Protein AF-A0A7X8EHN3-F1 (afdb_monomer)

Nearest PDB structures (foldseek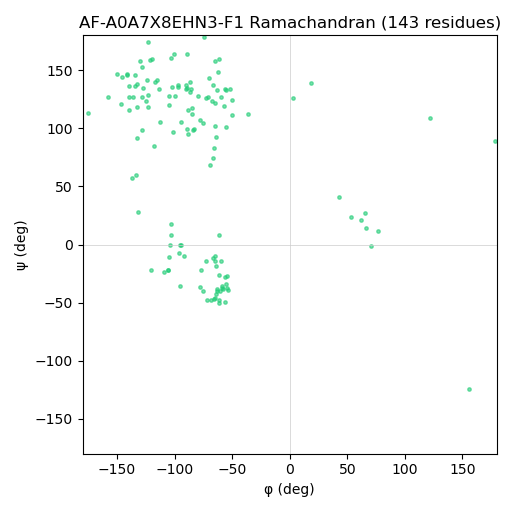):
  3due-assembly1_A  TM=8.876E-01  e=3.690E-09  Phocaeicola vulgatus ATCC 8482
  4dsd-assembly2_B  TM=8.238E-01  e=4.118E-08  Bacteroides ovatus ATCC 8483
  4poi-assembly1_A  TM=8.347E-01  e=4.345E-07  Bacteroides caccae ATCC 43185
  4poi-assembly2_B  TM=8.289E-01  e=5.437E-07  Bacteroides caccae ATCC 43185
  4qoa-assembly1_A-2  TM=6.509E-01  e=8.073E-08  Bacteroides uniformis ATCC 8492

pLDDT: mean 86.4, std 20.96, range [34.59, 98.88]

Sequence (145 aa):
MKKTTFTLFLTLVMIASGNTIFAQNKQNIPQKITEYVTKHFPDNPIAKFEKDFDDGRVIYEVELSDDTDLEFNNKMDVIKIDSNSDSKALPESVIPKVVQDHVKANYPNNFVVKWEKERRGYDVELNNDIDLKISHDGKKSKIDR

Mean predicted aligned error: 9.53 Å

Foldseek 3Di:
DDDDDDDDDDDDDDPDDDPPPVPPPPPPDPPLLQVVCCVQPVPWAFPDWDWDADPNFIWIWTQTNQRWIWIAGPVRDTFKIASVALVDAGDPVPDPPLVVVLCCVPPVPWGWRMWGQDPQGIWTAISVRWTWDAGNNRPDIDTDD

Solvent-accessible surface area (backbone atoms only — not comparable to full-atom values): 8823 Å² total; per-residue (Å²): 134,85,88,84,88,89,82,86,88,79,84,80,81,79,88,81,82,72,86,75,70,72,78,64,79,81,67,80,74,56,65,66,55,58,52,48,40,54,72,75,35,70,91,38,55,80,69,44,77,48,80,49,76,55,98,92,37,57,33,34,44,34,33,24,67,74,58,33,36,35,33,21,41,83,86,61,47,78,40,32,40,35,34,83,36,63,87,41,68,58,59,73,92,76,50,57,68,52,58,52,56,45,40,56,73,76,38,72,91,58,46,49,21,29,42,35,66,45,101,71,23,31,43,33,32,31,47,77,82,48,32,33,44,32,31,76,84,45,83,45,73,44,79,58,131

Radius of gyration: 24.45 Å; Cα contacts (8 Å, |Δi|>4): 225; chains: 1; bounding box: 40×69×82 Å

Structure (mmCIF, N/CA/C/O backbone):
data_AF-A0A7X8EHN3-F1
#
_entry.id   AF-A0A7X8EHN3-F1
#
loop_
_atom_site.group_PDB
_atom_site.id
_atom_site.type_symbol
_atom_site.label_atom_id
_atom_site.label_alt_id
_atom_site.label_comp_id
_atom_site.label_asym_id
_atom_site.label_entity_id
_atom_site.label_seq_id
_atom_site.pdbx_PDB_ins_code
_atom_site.Cartn_x
_atom_site.Cartn_y
_atom_site.Cartn_z
_atom_site.occupancy
_atom_site.B_iso_or_equiv
_atom_site.auth_seq_id
_atom_site.auth_comp_id
_atom_site.auth_asym_id
_atom_site.auth_atom_id
_atom_site.pdbx_PDB_model_num
ATOM 1 N N . MET A 1 1 ? -15.562 -52.262 65.848 1.00 39.62 1 MET A N 1
ATOM 2 C CA . MET A 1 1 ? -14.512 -51.653 65.003 1.00 39.62 1 MET A CA 1
ATOM 3 C C . MET A 1 1 ? -15.095 -50.421 64.315 1.00 39.62 1 MET A C 1
ATOM 5 O O . MET A 1 1 ? -16.219 -50.476 63.852 1.00 39.62 1 MET A O 1
ATOM 9 N N . LYS A 1 2 ? -14.348 -49.318 64.426 1.00 34.78 2 LYS A N 1
ATOM 10 C CA . LYS A 1 2 ? -14.390 -47.970 63.819 1.00 34.78 2 LYS A CA 1
ATOM 11 C C . LYS A 1 2 ? -15.542 -47.599 62.849 1.00 34.78 2 LYS A C 1
ATOM 13 O O . LYS A 1 2 ? -15.753 -48.245 61.833 1.00 34.78 2 LYS A O 1
ATOM 18 N N . LYS A 1 3 ? -16.205 -46.481 63.183 1.00 39.28 3 LYS A N 1
ATOM 19 C CA . LYS A 1 3 ? -17.103 -45.652 62.351 1.00 39.28 3 LYS A CA 1
ATOM 20 C C . LYS A 1 3 ? -16.330 -45.069 61.155 1.00 39.28 3 LYS A C 1
ATOM 22 O O . LYS A 1 3 ? -15.186 -44.711 61.398 1.00 39.28 3 LYS A O 1
ATOM 27 N N . THR A 1 4 ? -16.970 -44.860 59.993 1.00 41.34 4 THR A N 1
ATOM 28 C CA . THR A 1 4 ? -16.809 -43.645 59.144 1.00 41.34 4 THR A CA 1
ATOM 29 C C . THR A 1 4 ? -17.750 -43.631 57.922 1.00 41.34 4 THR A C 1
ATOM 31 O O . THR A 1 4 ? -17.647 -44.466 57.033 1.00 41.34 4 THR A O 1
ATOM 34 N N . THR A 1 5 ? -18.677 -42.672 57.973 1.00 35.69 5 THR A N 1
ATOM 35 C CA . THR A 1 5 ? -19.268 -41.768 56.959 1.00 35.69 5 THR A CA 1
ATOM 36 C C . THR A 1 5 ? -19.205 -42.017 55.439 1.00 35.69 5 THR A C 1
ATOM 38 O O . THR A 1 5 ? -18.173 -42.316 54.851 1.00 35.69 5 THR A O 1
ATOM 41 N N . PHE A 1 6 ? -20.358 -41.714 54.828 1.00 43.25 6 PHE A N 1
ATOM 42 C CA . PHE A 1 6 ? -20.692 -41.553 53.409 1.00 43.25 6 PHE A CA 1
ATOM 43 C C . PHE A 1 6 ? -20.410 -40.105 52.958 1.00 43.25 6 PHE A C 1
ATOM 45 O O . PHE A 1 6 ? -20.882 -39.182 53.621 1.00 43.25 6 PHE A O 1
ATOM 52 N N . THR A 1 7 ? -19.708 -39.897 51.835 1.00 37.50 7 THR A N 1
ATOM 53 C CA . THR A 1 7 ? -19.570 -38.568 51.206 1.00 37.50 7 THR A CA 1
ATOM 54 C C . THR A 1 7 ? -19.658 -38.679 49.685 1.00 37.50 7 THR A C 1
ATOM 56 O O . THR A 1 7 ? -18.808 -39.284 49.037 1.00 37.50 7 THR A O 1
ATOM 59 N N . LEU A 1 8 ? -20.707 -38.069 49.135 1.00 35.78 8 LEU A N 1
ATOM 60 C CA . LEU A 1 8 ? -20.982 -37.872 47.716 1.00 35.78 8 LEU A CA 1
ATOM 61 C C . LEU A 1 8 ? -20.252 -36.600 47.250 1.00 35.78 8 LEU A C 1
ATOM 63 O O . LEU A 1 8 ? -20.553 -35.514 47.742 1.00 35.78 8 LEU A O 1
ATOM 67 N N . PHE A 1 9 ? -19.301 -36.712 46.321 1.00 38.41 9 PHE A N 1
ATOM 68 C CA . PHE A 1 9 ? -18.684 -35.549 45.675 1.00 38.41 9 PHE A CA 1
ATOM 69 C C . PHE A 1 9 ? -19.492 -35.175 44.428 1.00 38.41 9 PHE A C 1
ATOM 71 O O . PHE A 1 9 ? -19.354 -35.793 43.377 1.00 38.41 9 PHE A O 1
ATOM 78 N N . LEU A 1 10 ? -20.350 -34.162 44.560 1.00 37.12 10 LEU A N 1
ATOM 79 C CA . LEU A 1 10 ? -20.970 -33.463 43.438 1.00 37.12 10 LEU A CA 1
ATOM 80 C C . LEU A 1 10 ? -20.209 -32.147 43.237 1.00 37.12 10 LEU A C 1
ATOM 82 O O . LEU A 1 10 ? -20.458 -31.167 43.937 1.00 37.12 10 LEU A O 1
ATOM 86 N N . THR A 1 11 ? -19.248 -32.118 42.316 1.00 44.50 11 THR A N 1
ATOM 87 C CA . THR A 1 11 ? -18.588 -30.866 41.924 1.00 44.50 11 THR A CA 1
ATOM 88 C C . THR A 1 11 ? -19.433 -30.150 40.878 1.00 44.50 11 THR A C 1
ATOM 90 O O . THR A 1 11 ? -19.394 -30.478 39.694 1.00 44.50 11 THR A O 1
ATOM 93 N N . LEU A 1 12 ? -20.196 -29.158 41.333 1.00 40.66 12 LEU A N 1
ATOM 94 C CA . LEU A 1 12 ? -20.772 -28.115 40.493 1.00 40.66 12 LEU A CA 1
ATOM 95 C C . LEU A 1 12 ? -19.645 -27.142 40.117 1.00 40.66 12 LEU A C 1
ATOM 97 O O . LEU A 1 12 ? -19.217 -26.343 40.948 1.00 40.66 12 LEU A O 1
ATOM 101 N N . VAL A 1 13 ? -19.146 -27.208 38.884 1.00 54.50 13 VAL A N 1
ATOM 102 C CA . VAL A 1 13 ? -18.256 -26.165 38.357 1.00 54.50 13 VAL A CA 1
ATOM 103 C C . VAL A 1 13 ? -19.141 -25.037 37.829 1.00 54.50 13 VAL A C 1
ATOM 105 O O . VAL A 1 13 ? -19.666 -25.113 36.722 1.00 54.50 13 VAL A O 1
ATOM 108 N N . MET A 1 14 ? -19.328 -23.988 38.631 1.00 45.88 14 MET A N 1
ATOM 109 C CA . MET A 1 14 ? -19.745 -22.692 38.101 1.00 45.88 14 MET A CA 1
ATOM 110 C C . MET A 1 14 ? -18.519 -22.012 37.492 1.00 45.88 14 MET A C 1
ATOM 112 O O . MET A 1 14 ? -17.652 -21.536 38.221 1.00 45.88 14 MET A O 1
ATOM 116 N N . ILE A 1 15 ? -18.452 -21.943 36.162 1.00 57.38 15 ILE A N 1
ATOM 117 C CA . ILE A 1 15 ? -17.572 -20.986 35.485 1.00 57.38 15 ILE A CA 1
ATOM 118 C C . ILE A 1 15 ? -18.381 -19.705 35.317 1.00 57.38 15 ILE A C 1
ATOM 120 O O . ILE A 1 15 ? -19.160 -19.559 34.378 1.00 57.38 15 ILE A O 1
ATOM 124 N N . ALA A 1 16 ? -18.221 -18.788 36.264 1.00 52.56 16 ALA A N 1
ATOM 125 C CA . ALA A 1 16 ? -18.706 -17.424 36.148 1.00 52.56 16 ALA A CA 1
ATOM 126 C C . ALA A 1 16 ? -17.586 -16.469 36.550 1.00 52.56 16 ALA A C 1
ATOM 128 O O . ALA A 1 16 ? -17.423 -16.143 37.719 1.00 52.56 16 ALA A O 1
ATOM 129 N N . SER A 1 17 ? -16.815 -16.048 35.554 1.00 47.91 17 SER A N 1
ATOM 130 C CA . SER A 1 17 ? -15.982 -14.841 35.545 1.00 47.91 17 SER A CA 1
ATOM 131 C C . SER A 1 17 ? -15.288 -14.872 34.186 1.00 47.91 17 SER A C 1
ATOM 133 O O . SER A 1 17 ? -14.337 -15.614 33.987 1.00 47.91 17 SER A O 1
ATOM 135 N N . GLY A 1 18 ? -15.860 -14.314 33.134 1.00 46.31 18 GLY A N 1
ATOM 136 C CA . GLY A 1 18 ? -16.164 -12.906 32.983 1.00 46.31 18 GLY A CA 1
ATOM 137 C C . GLY A 1 18 ? -15.405 -12.539 31.721 1.00 46.31 18 GLY A C 1
ATOM 138 O O . GLY A 1 18 ? -14.179 -12.573 31.724 1.00 46.31 18 GLY A O 1
ATOM 139 N N . ASN A 1 19 ? -16.116 -12.286 30.625 1.00 48.09 19 ASN A N 1
ATOM 140 C CA . ASN A 1 19 ? -15.484 -11.708 29.452 1.00 48.09 19 ASN A CA 1
ATOM 141 C C . ASN A 1 19 ? -15.022 -10.322 29.891 1.00 48.09 19 ASN A C 1
ATOM 143 O O . ASN A 1 19 ? -15.798 -9.366 29.863 1.00 48.09 19 ASN A O 1
ATOM 147 N N . THR A 1 20 ? -13.777 -10.209 30.350 1.00 34.59 20 THR A N 1
ATOM 148 C CA . THR A 1 20 ? -13.069 -8.943 30.307 1.00 34.59 20 THR A CA 1
ATOM 149 C C . THR A 1 20 ? -12.898 -8.660 28.826 1.00 34.59 20 THR A C 1
ATOM 151 O O . THR A 1 20 ? -11.894 -9.007 28.212 1.00 34.59 20 THR A O 1
ATOM 154 N N . ILE A 1 21 ? -13.945 -8.086 28.232 1.00 43.59 21 ILE A N 1
ATOM 155 C CA . ILE A 1 21 ? -13.802 -7.239 27.066 1.00 43.59 21 ILE A CA 1
ATOM 156 C C . ILE A 1 21 ? -12.809 -6.204 27.563 1.00 43.59 21 ILE A C 1
ATOM 158 O O . ILE A 1 21 ? -13.166 -5.353 28.381 1.00 43.59 21 ILE A O 1
ATOM 162 N N . PHE A 1 22 ? -11.539 -6.356 27.185 1.00 40.25 22 PHE A N 1
ATOM 163 C CA . PHE A 1 22 ? -10.605 -5.259 27.294 1.00 40.25 22 PHE A CA 1
ATOM 164 C C . PHE A 1 22 ? -11.331 -4.107 26.625 1.00 40.25 22 PHE A C 1
ATOM 166 O O . PHE A 1 22 ? -11.638 -4.159 25.434 1.00 40.25 22 PHE A O 1
ATOM 173 N N . ALA A 1 23 ? -11.718 -3.119 27.424 1.00 39.62 23 ALA A N 1
ATOM 174 C CA . ALA A 1 23 ? -12.125 -1.840 26.908 1.00 39.62 23 ALA A CA 1
ATOM 175 C C . ALA A 1 23 ? -10.857 -1.239 26.289 1.00 39.62 23 ALA A C 1
ATOM 177 O O . ALA A 1 23 ? -10.230 -0.359 26.869 1.00 39.62 23 ALA A O 1
ATOM 178 N N . GLN A 1 24 ? -10.447 -1.757 25.124 1.00 45.00 24 GLN A N 1
ATOM 179 C CA . GLN A 1 24 ? -9.756 -0.942 24.150 1.00 45.00 24 GLN A CA 1
ATOM 180 C C . GLN A 1 24 ? -10.645 0.283 24.016 1.00 45.00 24 GLN A C 1
ATOM 182 O O . GLN A 1 24 ? -11.863 0.149 23.838 1.00 45.00 24 GLN A O 1
ATOM 187 N N . ASN A 1 25 ? -10.061 1.460 24.231 1.00 44.38 25 ASN A N 1
ATOM 188 C CA . ASN A 1 25 ? -10.700 2.726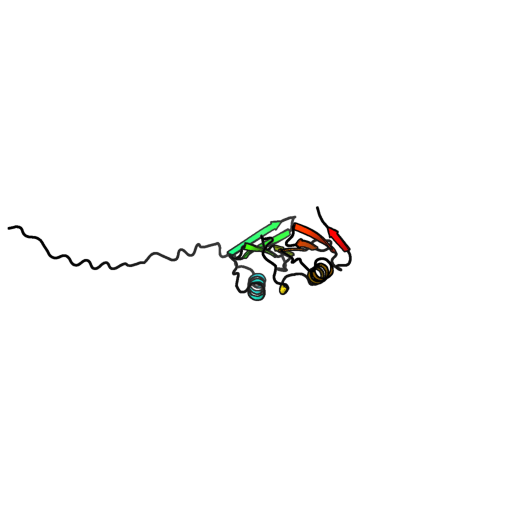 23.926 1.00 44.38 25 ASN A CA 1
ATOM 189 C C . ASN A 1 25 ? -11.517 2.528 22.650 1.00 44.38 25 ASN A C 1
ATOM 191 O O . ASN A 1 25 ? -10.936 2.294 21.594 1.00 44.38 25 ASN A O 1
ATOM 195 N N . LYS A 1 26 ? -12.852 2.574 22.742 1.00 48.53 26 LYS A N 1
ATOM 196 C CA . LYS A 1 26 ? -13.708 2.662 21.559 1.00 48.53 26 LYS A CA 1
ATOM 197 C C . LYS A 1 26 ? -13.484 4.052 20.973 1.00 48.53 26 LYS A C 1
ATOM 199 O O . LYS A 1 26 ? -14.348 4.920 21.054 1.00 48.53 26 LYS A O 1
ATOM 204 N N . GLN A 1 27 ? -12.293 4.298 20.432 1.00 61.66 27 GLN A N 1
ATOM 205 C CA . GLN A 1 27 ? -12.167 5.276 19.380 1.00 61.66 27 GLN A CA 1
ATOM 206 C C . GLN A 1 27 ? -13.130 4.797 18.304 1.00 61.66 27 GLN A C 1
ATOM 208 O O . GLN A 1 27 ? -13.061 3.654 17.852 1.00 61.66 27 GLN A O 1
ATOM 213 N N . ASN A 1 28 ? -14.115 5.631 17.989 1.00 85.06 28 ASN A N 1
ATOM 214 C CA . ASN A 1 28 ? -15.043 5.315 16.921 1.00 85.06 28 ASN A CA 1
ATOM 215 C C . ASN A 1 28 ? -14.234 5.283 15.626 1.00 85.06 28 ASN A C 1
ATOM 217 O O . ASN A 1 28 ? -13.880 6.337 15.096 1.00 85.06 28 ASN A O 1
ATOM 221 N N . ILE A 1 29 ? -13.922 4.074 15.158 1.00 92.81 29 ILE A N 1
ATOM 222 C CA . ILE A 1 29 ? -13.229 3.866 13.894 1.00 92.81 29 ILE A CA 1
ATOM 223 C C . ILE A 1 29 ? -14.111 4.472 12.793 1.00 92.81 29 ILE A C 1
ATOM 225 O O . ILE A 1 29 ? -15.305 4.158 12.726 1.00 92.81 29 ILE A O 1
ATOM 229 N N . PRO A 1 30 ? -13.572 5.363 11.946 1.00 95.00 30 PRO A N 1
ATOM 230 C CA . PRO A 1 30 ? -14.306 5.935 10.829 1.00 95.00 30 PRO A CA 1
ATOM 231 C C . PRO A 1 30 ? -14.957 4.856 9.958 1.00 95.00 30 PRO A C 1
ATOM 233 O O . PRO A 1 30 ? -14.302 3.898 9.556 1.00 95.00 30 PRO A O 1
ATOM 236 N N . GLN A 1 31 ? -16.228 5.049 9.597 1.00 95.75 31 GLN A N 1
ATOM 237 C CA . GLN A 1 31 ? -16.995 4.080 8.802 1.00 95.75 31 GLN A CA 1
ATOM 238 C C . GLN A 1 31 ? -16.299 3.699 7.484 1.00 95.75 31 GLN A C 1
ATOM 240 O O . GLN A 1 31 ? -16.304 2.539 7.094 1.00 95.75 31 GLN A O 1
ATOM 245 N N . LYS A 1 32 ? -15.637 4.653 6.820 1.00 96.88 32 LYS A N 1
ATOM 246 C CA . LYS A 1 32 ? -14.872 4.372 5.595 1.00 96.88 32 LYS A CA 1
ATOM 247 C C . LYS A 1 32 ? -13.756 3.341 5.805 1.00 96.88 32 LYS A C 1
ATOM 249 O O . LYS A 1 32 ? -13.497 2.553 4.903 1.00 96.88 32 LYS A O 1
ATOM 254 N N . ILE A 1 33 ? -13.104 3.349 6.970 1.00 97.50 33 ILE A N 1
ATOM 255 C CA . ILE A 1 33 ? -12.033 2.402 7.303 1.00 97.50 33 ILE A CA 1
ATOM 256 C C . ILE A 1 33 ? -12.630 1.015 7.536 1.00 97.50 33 ILE A C 1
ATOM 258 O O . ILE A 1 33 ? -12.162 0.045 6.947 1.00 97.50 33 ILE A O 1
ATOM 262 N N . THR A 1 34 ? -13.702 0.912 8.329 1.00 97.06 34 THR A N 1
ATOM 263 C CA . THR A 1 34 ? -14.350 -0.386 8.577 1.00 97.06 34 THR A CA 1
ATOM 264 C C . THR A 1 34 ? -14.935 -0.988 7.297 1.00 97.06 34 THR A C 1
ATOM 266 O O . THR A 1 34 ? -14.812 -2.192 7.078 1.00 97.06 34 THR A O 1
ATOM 269 N N . GLU A 1 35 ? -15.506 -0.167 6.410 1.00 97.56 35 GLU A N 1
ATOM 270 C CA . GLU A 1 35 ? -15.976 -0.586 5.082 1.00 97.56 35 GLU A CA 1
ATOM 271 C C . GLU A 1 35 ? -14.829 -1.059 4.181 1.00 97.56 35 GLU A C 1
ATOM 273 O O . GLU A 1 35 ? -14.963 -2.085 3.511 1.00 97.56 35 GLU A O 1
ATOM 278 N N . TYR A 1 36 ? -13.697 -0.346 4.176 1.00 98.44 36 TYR A N 1
ATOM 279 C CA . TYR A 1 36 ? -12.515 -0.738 3.409 1.00 98.44 36 TYR A CA 1
ATOM 280 C C . TYR A 1 36 ? -11.984 -2.099 3.869 1.00 98.44 36 TYR A C 1
ATOM 282 O O . TYR A 1 36 ? -11.826 -3.000 3.045 1.00 98.44 36 TYR A O 1
ATOM 290 N N . VAL A 1 37 ? -11.783 -2.275 5.179 1.00 98.19 37 VAL A N 1
ATOM 291 C CA . VAL A 1 37 ? -11.293 -3.536 5.757 1.00 98.19 37 VAL A CA 1
ATOM 292 C C . VAL A 1 37 ? -12.270 -4.674 5.474 1.00 98.19 37 VAL A C 1
ATOM 294 O O . VAL A 1 37 ? -11.863 -5.695 4.937 1.00 98.19 37 VAL A O 1
ATOM 297 N N . THR A 1 38 ? -13.572 -4.479 5.699 1.00 97.19 38 THR A N 1
ATOM 298 C CA . THR A 1 38 ? -14.588 -5.514 5.418 1.00 97.19 38 THR A CA 1
ATOM 299 C C . THR A 1 38 ? -14.574 -5.952 3.951 1.00 97.19 38 THR A C 1
ATOM 301 O O . THR A 1 38 ? -14.771 -7.123 3.641 1.00 97.19 38 THR A O 1
ATOM 304 N N . LYS A 1 39 ? -14.354 -5.009 3.029 1.00 98.00 39 LYS A N 1
ATOM 305 C CA . LYS A 1 39 ? -14.349 -5.286 1.592 1.00 98.00 39 LYS A CA 1
ATOM 306 C C . LYS A 1 39 ? -13.085 -6.008 1.129 1.00 98.00 39 LYS A C 1
ATOM 308 O O . LYS A 1 39 ? -13.169 -6.849 0.237 1.00 98.00 39 LYS A O 1
ATOM 313 N N . HIS A 1 40 ? -11.929 -5.622 1.659 1.00 98.25 40 HIS A N 1
ATOM 314 C CA . HIS A 1 40 ? -10.630 -6.023 1.121 1.00 98.25 40 HIS A CA 1
ATOM 315 C C . HIS A 1 40 ? -9.911 -7.088 1.961 1.00 98.25 40 HIS A C 1
ATOM 317 O O . HIS A 1 40 ? -9.090 -7.824 1.421 1.00 98.25 40 HIS A O 1
ATOM 323 N N . PHE A 1 41 ? -10.264 -7.199 3.241 1.00 97.69 41 PHE A N 1
ATOM 324 C CA . PHE A 1 41 ? -9.687 -8.108 4.230 1.00 97.69 41 PHE A CA 1
ATOM 325 C C . PHE A 1 41 ? -10.791 -8.748 5.100 1.00 97.69 41 PHE A C 1
ATOM 327 O O . PHE A 1 41 ? -10.788 -8.598 6.321 1.00 97.69 41 PHE A O 1
ATOM 334 N N . PRO A 1 42 ? -11.779 -9.441 4.500 1.00 96.94 42 PRO A N 1
ATOM 335 C CA . PRO A 1 42 ? -12.964 -9.926 5.219 1.00 96.94 42 PRO A CA 1
ATOM 336 C C . PRO A 1 42 ? -12.650 -10.925 6.345 1.00 96.94 42 PRO A C 1
ATOM 338 O O . PRO A 1 42 ? -13.416 -11.011 7.303 1.00 96.94 42 PRO A O 1
ATOM 341 N N . ASP A 1 43 ? -11.534 -11.649 6.237 1.00 97.50 43 ASP A N 1
ATOM 342 C CA . ASP A 1 43 ? -11.103 -12.655 7.212 1.00 97.50 43 ASP A CA 1
ATOM 343 C C . ASP A 1 43 ? -10.170 -12.086 8.297 1.00 97.50 43 ASP A C 1
ATOM 345 O O . ASP A 1 43 ? -9.912 -12.758 9.295 1.00 97.50 43 ASP A O 1
ATOM 349 N N . ASN A 1 44 ? -9.705 -10.840 8.134 1.00 97.25 44 A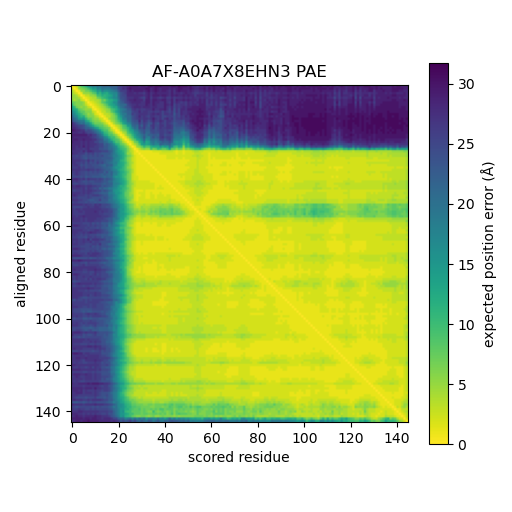SN A N 1
ATOM 350 C CA . ASN A 1 44 ? -8.732 -10.201 9.019 1.00 97.25 44 ASN A CA 1
ATOM 351 C C . ASN A 1 44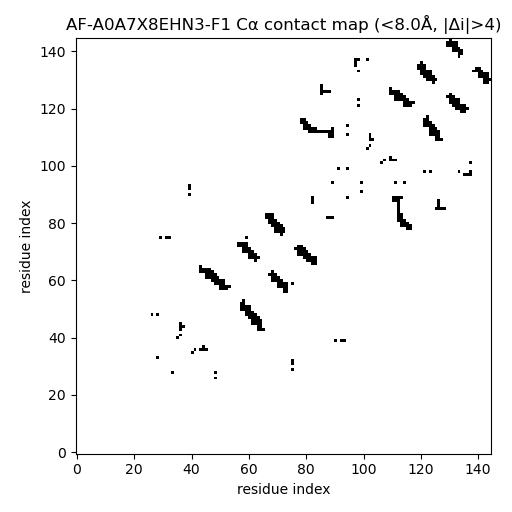 ? -9.363 -8.955 9.670 1.00 97.25 44 ASN A C 1
ATOM 353 O O . ASN A 1 44 ? -9.237 -7.844 9.144 1.00 97.25 44 ASN A O 1
ATOM 357 N N . PRO A 1 45 ? -10.098 -9.104 10.789 1.00 95.50 45 PRO A N 1
ATOM 358 C CA . PRO A 1 45 ? -10.677 -7.969 11.501 1.00 95.50 45 PRO A CA 1
ATOM 359 C C . PRO A 1 45 ? -9.612 -6.991 12.013 1.00 95.50 45 PRO A C 1
ATOM 361 O O . PRO A 1 45 ? -8.456 -7.346 12.223 1.00 95.50 45 PRO A O 1
ATOM 364 N N . ILE A 1 46 ? -10.040 -5.755 12.283 1.00 97.12 46 ILE A N 1
ATOM 365 C CA . ILE A 1 46 ? -9.197 -4.729 12.909 1.00 97.12 46 ILE A CA 1
ATOM 366 C C . ILE A 1 46 ? -8.829 -5.168 14.334 1.00 97.12 46 ILE A C 1
ATOM 368 O O . ILE A 1 46 ? -9.719 -5.376 15.162 1.00 97.12 46 ILE A O 1
ATOM 372 N N . ALA A 1 47 ? -7.530 -5.268 14.615 1.00 96.75 47 ALA A N 1
ATOM 373 C CA . ALA A 1 47 ? -6.965 -5.573 15.929 1.00 96.75 47 ALA A CA 1
ATOM 374 C C . ALA A 1 47 ? -6.577 -4.301 16.702 1.00 96.75 47 ALA A C 1
ATOM 376 O O . ALA A 1 47 ? -6.758 -4.227 17.925 1.00 96.75 47 ALA A O 1
ATOM 377 N N . LYS A 1 48 ? -6.096 -3.278 15.985 1.00 96.25 48 LYS A N 1
ATOM 378 C CA . LYS A 1 48 ? -5.683 -1.989 16.548 1.00 96.25 48 LYS A CA 1
ATOM 379 C C . LYS A 1 48 ? -6.090 -0.842 15.626 1.00 96.25 48 LYS A C 1
ATOM 381 O O . LYS A 1 48 ? -6.090 -0.978 14.407 1.00 96.25 48 LYS A O 1
ATOM 386 N N . PHE A 1 49 ? -6.442 0.292 16.223 1.00 95.94 49 PHE A N 1
ATOM 387 C CA . PHE A 1 49 ? -6.718 1.536 15.511 1.00 95.94 49 PHE A CA 1
ATOM 388 C C . PHE A 1 49 ? -6.139 2.708 16.289 1.00 95.94 49 PHE A C 1
ATOM 390 O O . PHE A 1 49 ? -6.465 2.888 17.466 1.00 95.94 49 PHE A O 1
ATOM 397 N N . GLU A 1 50 ? -5.329 3.519 15.619 1.00 95.50 50 GLU A N 1
ATOM 398 C CA . GLU A 1 50 ? -4.732 4.719 16.189 1.00 95.50 50 GLU A CA 1
ATOM 399 C C . GLU A 1 50 ? -4.854 5.893 15.218 1.00 95.50 50 GLU A C 1
ATOM 401 O O . GLU A 1 50 ? -4.836 5.753 13.998 1.00 95.50 50 GLU A O 1
ATOM 406 N N . LYS A 1 51 ? -5.025 7.088 15.777 1.00 94.88 51 LYS A N 1
ATOM 407 C CA . LYS A 1 51 ? -4.904 8.342 15.040 1.00 94.88 51 LYS A CA 1
ATOM 408 C C . LYS A 1 51 ? -3.581 8.963 15.446 1.00 94.88 51 LYS A C 1
ATOM 410 O O . LYS A 1 51 ? -3.442 9.319 16.617 1.00 94.88 51 LYS A O 1
ATOM 415 N N . ASP A 1 52 ? -2.697 9.165 14.482 1.00 93.00 52 ASP A N 1
ATOM 416 C CA . ASP A 1 52 ? -1.374 9.731 14.719 1.00 93.00 52 ASP A CA 1
ATOM 417 C C . ASP A 1 52 ? -1.127 10.998 13.883 1.00 93.00 52 ASP A C 1
ATOM 419 O O . ASP A 1 52 ? -1.969 11.441 13.085 1.00 93.00 52 ASP A O 1
ATOM 423 N N . PHE A 1 53 ? 0.008 11.641 14.133 1.00 92.19 53 PHE A N 1
ATOM 424 C CA . PHE A 1 53 ? 0.494 12.810 13.435 1.00 92.19 53 PHE A CA 1
ATOM 425 C C . PHE A 1 53 ? 1.933 12.588 12.965 1.00 92.19 53 PHE A C 1
ATOM 427 O O . PHE A 1 53 ? 2.878 12.810 13.720 1.00 92.19 53 PHE A O 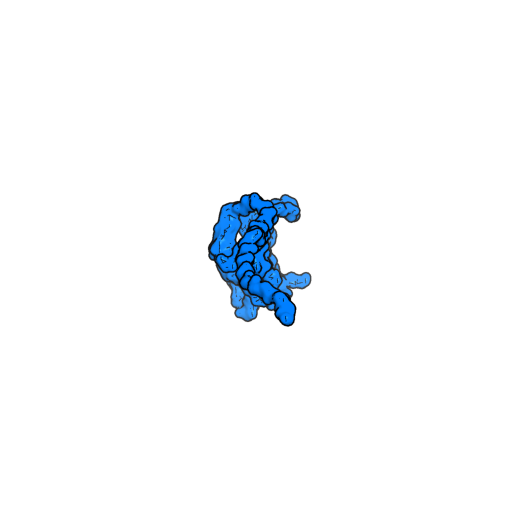1
ATOM 434 N N . ASP A 1 54 ? 2.084 12.226 11.695 1.00 86.69 54 ASP A N 1
ATOM 435 C CA . ASP A 1 54 ? 3.371 11.947 11.063 1.00 86.69 54 ASP A CA 1
ATOM 436 C C . ASP A 1 54 ? 3.670 12.936 9.922 1.00 86.69 54 ASP A C 1
ATOM 438 O O . ASP A 1 54 ? 2.774 13.352 9.185 1.00 86.69 54 ASP A O 1
ATOM 442 N N . ASP A 1 55 ? 4.925 13.382 9.814 1.00 87.88 55 ASP A N 1
ATOM 443 C CA . ASP A 1 55 ? 5.407 14.395 8.853 1.00 87.88 55 ASP A CA 1
ATOM 444 C C . ASP A 1 55 ? 4.463 15.613 8.697 1.00 87.88 55 ASP A C 1
ATOM 446 O O . ASP A 1 55 ? 4.167 16.109 7.603 1.00 87.88 55 ASP A O 1
ATOM 450 N N . GLY A 1 56 ? 3.911 16.100 9.813 1.00 91.00 56 GLY A N 1
ATOM 451 C CA . GLY A 1 56 ? 2.997 17.243 9.790 1.00 91.00 56 GLY A CA 1
ATOM 452 C C . GLY A 1 56 ? 1.572 16.925 9.308 1.00 91.00 56 GLY A C 1
ATOM 453 O O . GLY A 1 56 ? 0.804 17.851 9.024 1.00 91.00 56 GLY A O 1
ATOM 454 N N . ARG A 1 57 ? 1.202 15.647 9.175 1.00 92.12 57 ARG A N 1
ATOM 455 C CA . ARG A 1 57 ? -0.086 15.178 8.652 1.00 92.12 57 ARG A CA 1
ATOM 456 C C . ARG A 1 57 ? -0.772 14.277 9.664 1.00 92.12 57 ARG A C 1
ATOM 458 O O . ARG A 1 57 ? -0.153 13.448 10.304 1.00 92.12 57 ARG A O 1
ATOM 465 N N . VAL A 1 58 ? -2.092 14.408 9.761 1.00 95.19 58 VAL A N 1
ATOM 466 C CA . VAL A 1 58 ? -2.899 13.410 10.468 1.00 95.19 58 VAL A CA 1
ATOM 467 C C . VAL A 1 58 ? -2.970 12.149 9.616 1.00 95.19 58 VAL A C 1
ATOM 469 O O . VAL A 1 58 ? -3.427 12.223 8.467 1.00 95.19 58 VAL A O 1
ATOM 472 N N . ILE A 1 59 ? -2.598 11.027 10.217 1.00 96.88 59 ILE A N 1
ATOM 473 C CA . ILE A 1 59 ? -2.768 9.683 9.674 1.00 96.88 59 ILE A CA 1
ATOM 474 C C . ILE A 1 59 ? -3.649 8.851 10.609 1.00 96.88 59 ILE A C 1
ATOM 476 O O . ILE A 1 59 ? -3.854 9.191 11.778 1.00 96.88 59 ILE A O 1
ATOM 480 N N . TYR A 1 60 ? -4.224 7.790 10.064 1.00 97.69 60 TYR A N 1
ATOM 481 C CA . TYR A 1 60 ? -4.932 6.775 10.827 1.00 97.69 60 TYR A CA 1
ATOM 482 C C . TYR A 1 60 ? -4.294 5.430 10.533 1.00 97.69 60 TYR A C 1
ATOM 484 O O . TYR A 1 60 ? -4.318 4.985 9.386 1.00 97.69 60 TYR A O 1
ATOM 492 N N . GLU A 1 61 ? -3.753 4.811 11.567 1.00 97.94 61 GLU A N 1
ATOM 493 C CA . GLU A 1 61 ? -3.094 3.516 11.507 1.00 97.94 61 GLU A CA 1
ATOM 494 C C . GLU A 1 61 ? -4.081 2.431 11.927 1.00 97.94 61 GLU A C 1
ATOM 496 O O . GLU A 1 61 ? -4.848 2.585 12.886 1.00 97.94 61 GLU A O 1
ATOM 501 N N . VAL A 1 62 ? -4.095 1.340 11.171 1.00 98.25 62 VAL A N 1
ATOM 502 C CA . VAL A 1 62 ? -4.953 0.181 11.389 1.00 98.25 62 VAL A CA 1
ATOM 503 C C . VAL A 1 62 ? -4.084 -1.060 11.298 1.00 98.25 62 VAL A C 1
ATOM 505 O O . VAL A 1 62 ? -3.558 -1.351 10.231 1.00 98.25 62 VAL A O 1
ATOM 508 N N . GLU A 1 63 ? -4.016 -1.813 12.386 1.00 98.50 63 GLU A N 1
ATOM 509 C CA . GLU A 1 63 ? -3.396 -3.139 12.417 1.00 98.50 63 GLU A CA 1
ATOM 510 C C . GLU A 1 63 ? -4.519 -4.175 12.332 1.00 98.50 63 GLU A C 1
ATOM 512 O O . GLU A 1 63 ? -5.506 -4.107 13.084 1.00 98.50 63 GLU A O 1
ATOM 517 N N . LEU A 1 64 ? -4.412 -5.112 11.396 1.00 98.44 64 LEU A N 1
ATOM 518 C CA . LEU A 1 64 ? -5.339 -6.233 11.260 1.00 98.44 64 LEU A CA 1
ATOM 519 C C . LEU A 1 64 ? -4.880 -7.432 12.094 1.00 98.44 64 LEU A C 1
ATOM 521 O O . LEU A 1 64 ? -3.729 -7.537 12.493 1.00 98.44 64 LEU A O 1
ATOM 525 N N . SER A 1 65 ? -5.779 -8.384 12.334 1.00 98.12 65 SER A N 1
ATOM 526 C CA . SER A 1 65 ? -5.487 -9.586 13.130 1.00 98.12 65 SER A CA 1
ATOM 527 C C . SER A 1 65 ? -4.451 -10.540 12.525 1.00 98.12 65 SER A C 1
ATOM 529 O O . SER A 1 65 ? -4.088 -11.517 13.174 1.00 98.12 65 SER A O 1
ATOM 531 N N . ASP A 1 66 ? -4.060 -10.328 11.269 1.00 97.00 66 ASP A N 1
ATOM 532 C CA . ASP A 1 66 ? -2.990 -11.063 10.591 1.00 97.00 66 ASP A CA 1
ATOM 533 C C . ASP A 1 66 ? -1.687 -10.249 10.507 1.00 97.00 66 ASP A C 1
ATOM 535 O O . ASP A 1 66 ? -0.838 -10.546 9.666 1.00 97.00 66 ASP A O 1
ATOM 539 N N . ASP A 1 67 ? -1.572 -9.205 11.330 1.00 98.12 67 ASP A N 1
ATOM 540 C CA . ASP A 1 67 ? -0.460 -8.256 11.399 1.00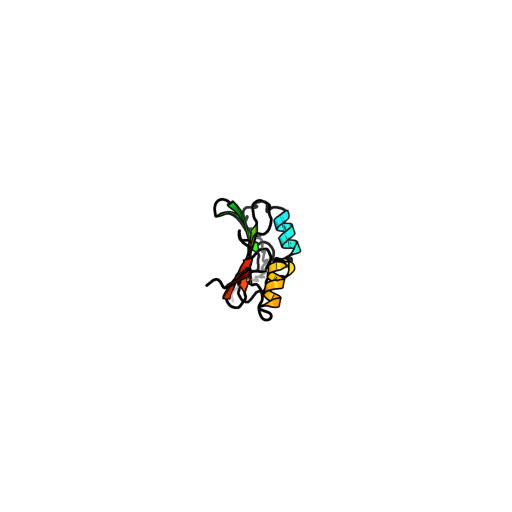 98.12 67 ASP A CA 1
ATOM 541 C C . ASP A 1 67 ? -0.299 -7.385 10.139 1.00 98.12 67 ASP A C 1
ATOM 543 O O . ASP A 1 67 ? 0.735 -6.756 9.953 1.00 98.12 67 ASP A O 1
ATOM 547 N N . THR A 1 68 ? -1.286 -7.333 9.232 1.00 98.75 68 THR A N 1
ATOM 548 C CA . THR A 1 68 ? -1.258 -6.363 8.120 1.00 98.75 68 THR A CA 1
ATOM 549 C C . THR A 1 68 ? -1.510 -4.955 8.648 1.00 98.75 68 THR A C 1
ATOM 551 O O . THR A 1 68 ? -2.560 -4.708 9.246 1.00 98.75 68 THR A O 1
ATOM 554 N N . ASP A 1 69 ? -0.620 -4.023 8.323 1.00 98.75 69 ASP A N 1
ATOM 555 C CA . ASP A 1 69 ? -0.773 -2.609 8.638 1.00 98.75 69 ASP A CA 1
ATOM 556 C C . ASP A 1 69 ? -1.338 -1.834 7.453 1.00 98.75 69 ASP A C 1
ATOM 558 O O . ASP A 1 69 ? -0.946 -2.013 6.297 1.00 98.75 69 ASP A O 1
ATOM 562 N N . LEU A 1 70 ? -2.276 -0.938 7.744 1.00 98.81 70 LEU A N 1
ATOM 563 C CA . LEU A 1 70 ? -2.831 0.012 6.796 1.00 98.81 70 LEU A CA 1
ATOM 564 C C . LEU A 1 70 ? -2.723 1.415 7.377 1.00 98.81 70 LEU A C 1
ATOM 566 O O . LEU A 1 70 ? -3.149 1.665 8.504 1.00 98.81 70 LEU A O 1
ATOM 570 N N . GLU A 1 71 ? -2.279 2.359 6.557 1.00 98.62 71 GLU A N 1
ATOM 571 C CA . GLU A 1 71 ? -2.332 3.776 6.899 1.00 98.62 71 GLU A CA 1
ATOM 572 C C . GLU A 1 71 ? -3.295 4.507 5.973 1.00 98.62 71 GLU A C 1
ATOM 574 O O . GLU A 1 71 ? -3.265 4.366 4.744 1.00 98.62 71 GLU A O 1
ATOM 579 N N . PHE A 1 72 ? -4.145 5.334 6.570 1.00 98.50 72 PHE A N 1
ATOM 580 C CA . PHE A 1 72 ? -5.087 6.190 5.871 1.00 98.50 72 PHE A CA 1
ATOM 581 C C . PHE A 1 72 ? -4.749 7.655 6.118 1.00 98.50 72 PHE A C 1
ATOM 583 O O . PHE A 1 72 ? -4.433 8.072 7.231 1.00 98.50 72 PHE A O 1
ATOM 590 N N . ASN A 1 73 ? -4.891 8.478 5.084 1.00 97.31 73 ASN A N 1
ATOM 591 C CA . ASN A 1 73 ? -4.741 9.921 5.226 1.00 97.31 73 ASN A CA 1
ATOM 592 C C . ASN A 1 73 ? -5.953 10.562 5.937 1.00 97.31 73 ASN A C 1
ATOM 594 O O . ASN A 1 73 ? -6.972 9.930 6.219 1.00 97.31 73 ASN A O 1
ATOM 598 N N . ASN A 1 74 ? -5.901 11.881 6.135 1.00 96.06 74 ASN A N 1
ATOM 599 C CA . ASN A 1 74 ? -6.989 12.650 6.746 1.00 96.06 74 ASN A CA 1
ATOM 600 C C . ASN A 1 74 ? -8.355 12.593 6.015 1.00 96.06 74 ASN A C 1
ATOM 602 O O . ASN A 1 74 ? -9.365 12.990 6.598 1.00 96.06 74 ASN A O 1
ATOM 606 N N . LYS A 1 75 ? -8.406 12.119 4.762 1.00 96.38 75 LYS A N 1
ATOM 607 C CA . LYS A 1 75 ? -9.631 11.902 3.967 1.00 96.38 75 LYS A CA 1
ATOM 608 C C . LYS A 1 75 ? -10.152 10.462 4.040 1.00 96.38 75 LYS A C 1
ATOM 610 O O . LYS A 1 75 ? -11.213 10.180 3.469 1.00 96.38 75 LYS A O 1
ATOM 615 N N . MET A 1 76 ? -9.459 9.601 4.788 1.00 96.69 76 MET A N 1
ATOM 616 C CA . MET A 1 76 ? -9.676 8.157 4.881 1.00 96.69 76 MET A CA 1
ATOM 617 C C . MET A 1 76 ? -9.386 7.414 3.571 1.00 96.69 76 MET A C 1
ATOM 619 O O . MET A 1 76 ? -9.983 6.370 3.319 1.00 96.69 76 MET A O 1
ATOM 623 N N . ASP A 1 77 ? -8.506 7.951 2.722 1.00 97.38 77 ASP A N 1
ATOM 624 C CA . ASP A 1 77 ? -7.971 7.190 1.592 1.00 97.38 77 ASP A CA 1
ATOM 625 C C . ASP A 1 77 ? -6.717 6.448 2.061 1.00 97.38 77 ASP A C 1
ATOM 627 O O . ASP A 1 77 ? -5.864 7.051 2.720 1.00 97.38 77 ASP A O 1
ATOM 631 N N . VAL A 1 78 ? -6.597 5.169 1.703 1.00 98.31 78 VAL A N 1
ATOM 632 C CA . VAL A 1 78 ? -5.404 4.373 2.010 1.00 98.31 78 VAL A CA 1
ATOM 633 C C . VAL A 1 78 ? -4.182 4.956 1.295 1.00 98.31 78 VAL A C 1
ATOM 635 O O . VAL A 1 78 ? -4.238 5.312 0.111 1.00 98.31 78 VAL A O 1
ATOM 638 N N . ILE A 1 79 ? -3.089 5.095 2.034 1.00 98.12 79 ILE A N 1
ATOM 639 C CA . ILE A 1 79 ? -1.810 5.612 1.546 1.00 98.12 79 ILE A CA 1
ATOM 640 C C . ILE A 1 79 ? -0.680 4.609 1.713 1.00 98.12 79 ILE A C 1
ATOM 642 O O . ILE A 1 79 ? 0.268 4.702 0.947 1.00 98.12 79 ILE A O 1
ATOM 646 N N . LYS A 1 80 ? -0.798 3.635 2.614 1.00 98.69 80 LYS A N 1
ATOM 647 C CA . LYS A 1 80 ? 0.168 2.550 2.762 1.00 98.69 80 LYS A CA 1
ATOM 648 C C . LYS A 1 80 ? -0.540 1.272 3.170 1.00 98.69 80 LYS A C 1
ATOM 650 O O . LYS A 1 80 ? -1.523 1.325 3.911 1.00 98.69 80 LYS A O 1
ATOM 655 N N . ILE A 1 81 ? -0.046 0.149 2.662 1.00 98.88 81 ILE A N 1
ATOM 656 C CA . ILE A 1 81 ? -0.378 -1.182 3.161 1.00 98.88 81 ILE A CA 1
ATOM 657 C C . ILE A 1 81 ? 0.917 -1.973 3.246 1.00 98.88 81 ILE A C 1
ATOM 659 O O . ILE A 1 81 ? 1.637 -2.063 2.252 1.00 98.88 81 ILE A O 1
ATOM 663 N N . ASP A 1 82 ? 1.175 -2.544 4.413 1.00 98.81 82 ASP A N 1
ATOM 664 C CA . ASP A 1 82 ? 2.333 -3.377 4.703 1.00 98.81 82 ASP A CA 1
ATOM 665 C C . ASP A 1 82 ? 1.846 -4.722 5.245 1.00 98.81 82 ASP A C 1
ATOM 667 O O . ASP A 1 82 ? 1.067 -4.789 6.192 1.00 98.81 82 ASP A O 1
ATOM 671 N N . SER A 1 83 ? 2.249 -5.814 4.606 1.00 98.38 83 SER A N 1
ATOM 672 C CA . SER A 1 83 ? 1.909 -7.159 5.067 1.00 98.38 83 SER A CA 1
ATOM 673 C C . SER A 1 83 ? 2.684 -7.565 6.326 1.00 98.38 83 SER A C 1
ATOM 675 O O . SER A 1 83 ? 2.320 -8.576 6.931 1.00 98.38 83 SER A O 1
ATOM 677 N N . ASN A 1 84 ? 3.748 -6.830 6.679 1.00 97.88 84 ASN A N 1
ATOM 678 C CA . ASN A 1 84 ? 4.723 -7.169 7.715 1.00 97.88 84 ASN A CA 1
ATOM 679 C C . ASN A 1 84 ? 5.343 -8.574 7.538 1.00 97.88 84 ASN A C 1
ATOM 681 O O . ASN A 1 84 ? 5.804 -9.196 8.497 1.00 97.88 84 ASN A O 1
ATOM 685 N N . SER A 1 85 ? 5.338 -9.116 6.311 1.00 96.38 85 SER A N 1
ATOM 686 C CA . SER A 1 85 ? 5.925 -10.420 6.000 1.00 96.38 85 SER A CA 1
ATOM 687 C C . SER A 1 85 ? 6.280 -10.585 4.524 1.00 96.38 85 SER A C 1
ATOM 689 O O . SER A 1 85 ? 5.404 -10.580 3.659 1.00 96.38 85 SER A O 1
ATOM 691 N N . ASP A 1 86 ? 7.527 -10.965 4.247 1.00 95.38 86 ASP A N 1
ATOM 692 C CA . ASP A 1 86 ? 7.992 -11.259 2.881 1.00 95.38 86 ASP A CA 1
ATOM 693 C C . ASP A 1 86 ? 7.331 -12.506 2.275 1.00 95.38 86 ASP A C 1
ATOM 695 O O . ASP A 1 86 ? 7.429 -12.783 1.083 1.00 95.38 86 ASP A O 1
ATOM 699 N N . SER A 1 87 ? 6.633 -13.294 3.095 1.00 96.88 87 SER A N 1
ATOM 700 C CA . SER A 1 87 ? 5.937 -14.509 2.666 1.00 96.88 87 SER A CA 1
ATOM 701 C C . SER A 1 87 ? 4.447 -14.301 2.376 1.00 96.88 87 SER A C 1
ATOM 703 O O . SER A 1 87 ? 3.798 -15.217 1.865 1.00 96.88 87 SER A O 1
ATOM 705 N N . LYS A 1 88 ? 3.896 -13.114 2.676 1.00 97.25 88 LYS A N 1
ATOM 706 C CA . LYS A 1 88 ? 2.458 -12.829 2.595 1.00 97.25 88 LYS A CA 1
ATOM 707 C C . LYS A 1 88 ? 2.161 -11.816 1.490 1.00 97.25 88 LYS A C 1
ATOM 709 O O . LYS A 1 88 ? 2.384 -10.621 1.632 1.00 97.25 88 LYS A O 1
ATOM 714 N N . ALA A 1 89 ? 1.605 -12.295 0.381 1.00 97.69 89 ALA A N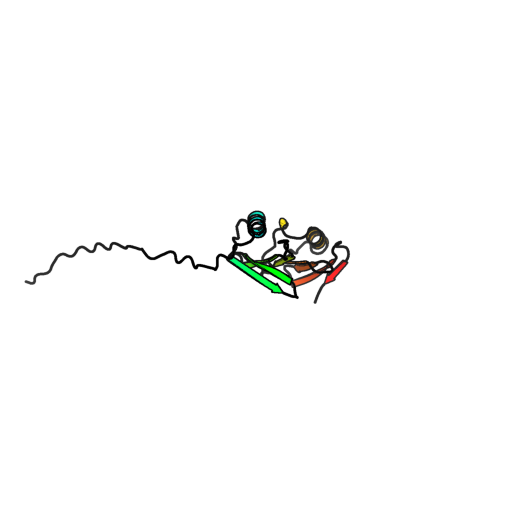 1
ATOM 715 C CA . ALA A 1 89 ? 1.165 -11.422 -0.703 1.00 97.69 89 ALA A CA 1
ATOM 716 C C . ALA A 1 89 ? -0.014 -10.537 -0.282 1.00 97.69 89 ALA A C 1
ATOM 718 O O . ALA A 1 89 ? -0.990 -11.023 0.294 1.00 97.69 89 ALA A O 1
ATOM 719 N N . LEU A 1 90 ? 0.030 -9.258 -0.658 1.00 98.38 90 LEU A N 1
ATOM 720 C CA . LEU A 1 90 ? -1.138 -8.391 -0.540 1.00 98.38 90 LEU A CA 1
ATOM 721 C C . LEU A 1 90 ? -2.221 -8.782 -1.564 1.00 98.38 90 LEU A C 1
ATOM 723 O O . LEU A 1 90 ? -1.896 -9.113 -2.711 1.00 98.38 90 LEU A O 1
ATOM 727 N N . PRO A 1 91 ? -3.521 -8.695 -1.213 1.00 97.62 91 PRO A N 1
ATOM 728 C CA . PRO A 1 91 ? -4.597 -8.892 -2.178 1.00 97.62 91 PRO A CA 1
ATOM 729 C C . PRO A 1 91 ? -4.467 -7.935 -3.372 1.00 97.62 91 PRO A C 1
ATOM 731 O O . PRO A 1 91 ? -4.343 -6.725 -3.194 1.00 97.62 91 PRO A O 1
ATOM 734 N N . GLU A 1 92 ? -4.610 -8.422 -4.609 1.00 96.94 92 GLU A N 1
ATOM 735 C CA . GLU A 1 92 ? -4.527 -7.544 -5.794 1.00 96.94 92 GLU A CA 1
ATOM 736 C C . GLU A 1 92 ? -5.530 -6.380 -5.741 1.00 96.94 92 GLU A C 1
ATOM 738 O O . GLU A 1 92 ? -5.280 -5.304 -6.274 1.00 96.94 92 GLU A O 1
ATOM 743 N N . SER A 1 93 ? -6.661 -6.560 -5.054 1.00 97.62 93 SER A N 1
ATOM 744 C CA . SER A 1 93 ? -7.690 -5.526 -4.913 1.00 97.62 93 SER A CA 1
ATOM 745 C C . SER A 1 93 ? -7.238 -4.275 -4.148 1.00 97.62 93 SER A C 1
ATOM 747 O O . SER A 1 93 ? -7.894 -3.238 -4.276 1.00 97.62 93 SER A O 1
ATOM 749 N N . VAL A 1 94 ? -6.150 -4.361 -3.374 1.00 98.38 94 VAL A N 1
ATOM 750 C CA . VAL A 1 94 ? -5.634 -3.249 -2.563 1.00 98.38 94 VAL A CA 1
ATOM 751 C C . VAL A 1 94 ? -4.387 -2.594 -3.146 1.00 98.38 94 VAL A C 1
ATOM 753 O O . VAL A 1 94 ? -3.994 -1.524 -2.695 1.00 98.38 94 VAL A O 1
ATOM 756 N N . ILE A 1 95 ? -3.776 -3.201 -4.163 1.00 98.50 95 ILE A N 1
ATOM 757 C CA . ILE A 1 95 ? -2.559 -2.687 -4.793 1.00 98.50 95 ILE A CA 1
ATOM 758 C C . ILE A 1 95 ? -2.954 -1.669 -5.878 1.00 98.50 95 ILE A C 1
ATOM 760 O O . ILE A 1 95 ? -3.823 -1.962 -6.705 1.00 98.50 95 ILE A O 1
ATOM 764 N N . PRO A 1 96 ? -2.321 -0.487 -5.973 1.00 98.25 96 PRO A N 1
ATOM 765 C CA . PRO A 1 96 ? -2.552 0.436 -7.080 1.00 98.25 96 PRO A CA 1
ATOM 766 C C . PRO A 1 96 ? -2.318 -0.238 -8.439 1.00 98.25 96 PRO A C 1
ATOM 768 O O . PRO A 1 96 ? -1.295 -0.885 -8.653 1.00 98.25 96 PRO A O 1
ATOM 771 N N . LYS A 1 97 ? -3.237 -0.056 -9.397 1.00 97.75 97 LYS A N 1
ATOM 772 C CA . LYS A 1 97 ? -3.165 -0.735 -10.706 1.00 97.75 97 LYS A CA 1
ATOM 773 C C . LYS A 1 97 ? -1.825 -0.529 -11.427 1.00 97.75 97 LYS A C 1
ATOM 775 O O . LYS A 1 97 ? -1.295 -1.466 -12.009 1.00 97.75 97 LYS A O 1
ATOM 780 N N . VAL A 1 98 ? -1.267 0.679 -11.350 1.00 97.44 98 VAL A N 1
ATOM 781 C CA . VAL A 1 98 ? 0.034 1.014 -11.952 1.00 97.44 98 VAL A CA 1
ATOM 782 C C . VAL A 1 98 ? 1.165 0.163 -11.364 1.00 97.44 98 VAL A C 1
ATOM 784 O O . VAL A 1 98 ? 2.022 -0.304 -12.109 1.00 97.44 98 VAL A O 1
ATOM 787 N N . VAL A 1 99 ? 1.141 -0.082 -10.051 1.00 98.25 99 VAL A N 1
ATOM 788 C CA . VAL A 1 99 ? 2.106 -0.953 -9.368 1.00 98.25 99 VAL A CA 1
ATOM 789 C C . VAL A 1 99 ? 1.903 -2.404 -9.800 1.00 98.25 99 VAL A C 1
ATOM 791 O O . VAL A 1 99 ? 2.866 -3.048 -10.205 1.00 98.25 99 VAL A O 1
ATOM 794 N N . GLN A 1 100 ? 0.658 -2.898 -9.807 1.00 97.56 100 GLN A N 1
ATOM 795 C CA . GLN A 1 100 ? 0.356 -4.267 -10.249 1.00 97.56 100 GLN A CA 1
ATOM 796 C C . GLN A 1 100 ? 0.860 -4.541 -11.666 1.00 97.56 100 GLN A C 1
ATOM 798 O O . GLN A 1 100 ? 1.528 -5.545 -11.904 1.00 97.56 100 GLN A O 1
ATOM 803 N N . ASP A 1 101 ? 0.544 -3.645 -12.603 1.00 97.25 101 ASP A N 1
ATOM 804 C CA . ASP A 1 101 ? 0.929 -3.790 -14.004 1.00 97.25 101 ASP A CA 1
ATOM 805 C C . ASP A 1 101 ? 2.463 -3.766 -14.149 1.00 97.25 101 ASP A C 1
ATOM 807 O O . ASP A 1 101 ? 3.027 -4.563 -14.901 1.00 97.25 101 ASP A O 1
ATOM 811 N N . HIS A 1 102 ? 3.155 -2.905 -13.390 1.00 97.06 102 HIS A N 1
ATOM 812 C CA . HIS A 1 102 ? 4.616 -2.828 -13.399 1.00 97.06 102 HIS A CA 1
ATOM 813 C C . HIS A 1 102 ? 5.273 -4.099 -12.841 1.00 97.06 102 HIS A C 1
ATOM 815 O O . HIS A 1 102 ? 6.193 -4.634 -13.464 1.00 97.06 102 HIS A O 1
ATOM 821 N N . VAL A 1 103 ? 4.805 -4.598 -11.695 1.00 96.81 103 VAL A N 1
ATOM 822 C CA . VAL A 1 103 ? 5.354 -5.801 -11.051 1.00 96.81 103 VAL A CA 1
ATOM 823 C C . VAL A 1 103 ? 5.112 -7.031 -11.922 1.00 96.81 103 VAL A C 1
ATOM 825 O O . VAL A 1 103 ? 6.059 -7.755 -12.210 1.00 96.81 103 VAL A O 1
ATOM 828 N N . LYS A 1 104 ? 3.900 -7.211 -12.465 1.00 96.12 104 LYS A N 1
ATOM 829 C CA . LYS A 1 104 ? 3.587 -8.325 -13.380 1.00 96.12 104 LYS A CA 1
ATOM 830 C C . LYS A 1 104 ? 4.475 -8.335 -14.628 1.00 96.12 104 LYS A C 1
ATOM 832 O O . LYS A 1 104 ? 4.848 -9.404 -15.101 1.00 96.12 104 LYS A O 1
ATOM 837 N N . ALA A 1 105 ? 4.813 -7.162 -15.166 1.00 96.25 105 ALA A N 1
ATOM 838 C CA . ALA A 1 105 ? 5.629 -7.053 -16.374 1.00 96.25 105 ALA A CA 1
ATOM 839 C C . ALA A 1 105 ? 7.131 -7.283 -16.129 1.00 96.25 105 ALA A C 1
ATOM 841 O O . ALA A 1 105 ? 7.802 -7.846 -16.992 1.00 96.25 105 ALA A O 1
ATOM 842 N N . ASN A 1 106 ? 7.665 -6.834 -14.988 1.00 95.94 106 ASN A N 1
ATOM 843 C CA . ASN A 1 106 ? 9.115 -6.785 -14.749 1.00 95.94 106 ASN A CA 1
ATOM 844 C C . ASN A 1 106 ? 9.609 -7.821 -13.727 1.00 95.94 106 ASN A C 1
ATOM 846 O O . ASN A 1 106 ? 10.769 -8.221 -13.776 1.00 95.94 106 ASN A O 1
ATOM 850 N N . TYR A 1 107 ? 8.728 -8.279 -12.839 1.00 96.38 107 TYR A N 1
ATOM 851 C CA . TYR A 1 107 ? 9.018 -9.215 -11.754 1.00 96.38 107 TYR A CA 1
ATOM 852 C C . TYR A 1 107 ? 7.952 -10.329 -11.710 1.00 96.38 107 TYR A C 1
ATOM 854 O O . TYR A 1 107 ? 7.257 -10.491 -10.710 1.00 96.38 107 TYR A O 1
ATOM 862 N N . PRO A 1 108 ? 7.787 -11.117 -12.791 1.00 96.75 108 PRO A N 1
ATOM 863 C CA . PRO A 1 108 ? 6.662 -12.048 -12.948 1.00 96.75 108 PRO A CA 1
ATOM 864 C C . PRO A 1 108 ? 6.634 -13.202 -11.932 1.00 96.75 108 PRO A C 1
ATOM 866 O O . PRO A 1 108 ? 5.620 -13.885 -11.821 1.00 96.75 108 PRO A O 1
ATOM 869 N N . ASN A 1 109 ? 7.734 -13.428 -11.207 1.00 97.69 109 ASN A N 1
ATOM 870 C CA . ASN A 1 109 ? 7.850 -14.457 -10.171 1.00 97.69 109 ASN A CA 1
ATOM 871 C C . ASN A 1 109 ? 7.772 -13.878 -8.749 1.00 97.69 109 ASN A C 1
ATOM 873 O O . ASN A 1 109 ? 8.038 -14.595 -7.787 1.00 97.69 109 ASN A O 1
ATOM 877 N N . ASN A 1 110 ? 7.455 -12.589 -8.619 1.00 98.25 110 ASN A N 1
ATOM 878 C CA . ASN A 1 110 ? 7.415 -11.875 -7.353 1.00 98.25 110 ASN A CA 1
ATOM 879 C C . ASN A 1 110 ? 6.031 -11.284 -7.100 1.00 98.25 110 ASN A C 1
ATOM 881 O O . ASN A 1 110 ? 5.245 -11.054 -8.022 1.00 98.25 110 ASN A O 1
ATOM 885 N N . PHE A 1 111 ? 5.752 -11.009 -5.833 1.00 98.38 111 PHE A N 1
ATOM 886 C CA . PHE A 1 111 ? 4.528 -10.354 -5.394 1.00 98.38 111 PHE A CA 1
ATOM 887 C C . PHE A 1 111 ? 4.846 -9.191 -4.461 1.00 98.38 111 PHE A C 1
ATOM 889 O O . PHE A 1 111 ? 5.918 -9.128 -3.864 1.00 98.38 111 PHE A O 1
ATOM 896 N N . VAL A 1 112 ? 3.895 -8.264 -4.369 1.00 98.62 112 VAL A N 1
ATOM 897 C CA . VAL A 1 112 ? 3.993 -7.078 -3.518 1.00 98.62 112 VAL A CA 1
ATOM 898 C C . VAL A 1 112 ? 3.666 -7.464 -2.082 1.00 98.62 112 VAL A C 1
ATOM 900 O O . VAL A 1 112 ? 2.602 -8.038 -1.828 1.00 98.62 112 VAL A O 1
ATOM 903 N N . VAL A 1 113 ? 4.564 -7.112 -1.167 1.00 98.75 113 VAL A N 1
ATOM 904 C CA . VAL A 1 113 ? 4.391 -7.286 0.285 1.00 98.75 113 VAL A CA 1
ATOM 905 C C . VAL A 1 113 ? 4.101 -5.959 0.973 1.00 98.75 113 VAL A C 1
ATOM 907 O O . VAL A 1 113 ? 3.445 -5.944 2.012 1.00 98.75 113 VAL A O 1
ATOM 910 N N . LYS A 1 114 ? 4.479 -4.844 0.338 1.00 98.81 114 LYS A N 1
ATOM 911 C CA . LYS A 1 114 ? 4.177 -3.491 0.796 1.00 98.81 114 LYS A CA 1
ATOM 912 C C . LYS A 1 114 ? 4.051 -2.525 -0.367 1.00 98.81 114 LYS A C 1
ATOM 914 O O . LYS A 1 114 ? 4.757 -2.634 -1.369 1.00 98.81 114 LYS A O 1
ATOM 919 N N . TRP A 1 115 ? 3.178 -1.540 -0.219 1.00 98.75 115 TRP A N 1
ATOM 920 C CA . TRP A 1 115 ? 3.226 -0.338 -1.040 1.00 98.75 115 TRP A CA 1
ATOM 921 C C . TRP A 1 115 ? 2.884 0.895 -0.209 1.00 98.75 115 TRP A C 1
ATOM 923 O O . TRP A 1 115 ? 2.031 0.845 0.675 1.00 98.75 115 TRP A O 1
ATOM 933 N N . GLU A 1 116 ? 3.505 2.017 -0.548 1.00 98.44 116 GLU A N 1
ATOM 934 C CA . GLU A 1 116 ? 3.264 3.323 0.053 1.00 98.44 116 GLU A CA 1
ATOM 935 C C . GLU A 1 116 ? 3.138 4.386 -1.038 1.00 98.44 116 GLU A C 1
ATOM 937 O O . GLU A 1 116 ? 3.879 4.408 -2.021 1.00 98.44 116 GLU A O 1
ATOM 942 N N . LYS A 1 117 ? 2.157 5.275 -0.903 1.00 97.50 117 LYS A N 1
ATOM 943 C CA . LYS A 1 117 ? 1.922 6.375 -1.827 1.00 97.50 117 LYS A CA 1
ATOM 944 C C . LYS A 1 117 ? 2.796 7.556 -1.450 1.00 97.50 117 LYS A C 1
ATOM 946 O O . LYS A 1 117 ? 2.515 8.308 -0.524 1.00 97.50 117 LYS A O 1
ATOM 951 N N . GLU A 1 118 ? 3.738 7.819 -2.331 1.00 95.56 118 GLU A N 1
ATOM 952 C CA . GLU A 1 118 ? 4.703 8.886 -2.206 1.00 95.56 118 GLU A CA 1
ATOM 953 C C . GLU A 1 118 ? 4.347 10.111 -3.048 1.00 95.56 118 GLU A C 1
ATOM 955 O O . GLU A 1 118 ? 3.588 10.067 -4.027 1.00 95.56 118 GLU A O 1
ATOM 960 N N . ARG A 1 119 ? 4.981 11.251 -2.744 1.00 93.69 119 ARG A N 1
ATOM 961 C CA . ARG A 1 119 ? 4.754 12.495 -3.510 1.00 93.69 119 ARG A CA 1
ATOM 962 C C . ARG A 1 119 ? 5.011 12.313 -5.011 1.00 93.69 119 ARG A C 1
ATOM 964 O O . ARG A 1 119 ? 4.349 12.943 -5.837 1.00 93.69 119 ARG A O 1
ATOM 971 N N . ARG A 1 120 ? 5.983 11.471 -5.376 1.00 94.12 120 ARG A N 1
ATOM 972 C CA . ARG A 1 120 ? 6.420 11.244 -6.767 1.00 94.12 120 ARG A CA 1
ATOM 973 C C . ARG A 1 120 ? 5.928 9.929 -7.375 1.00 94.12 120 ARG A C 1
ATOM 975 O O . ARG A 1 120 ? 6.222 9.686 -8.546 1.00 94.12 120 ARG A O 1
ATOM 982 N N . GLY A 1 121 ? 5.176 9.125 -6.631 1.00 97.50 121 GLY A N 1
ATOM 983 C CA . GLY A 1 121 ? 4.719 7.833 -7.112 1.00 97.50 121 GLY A CA 1
ATOM 984 C C . GLY A 1 121 ? 4.408 6.886 -5.969 1.00 97.50 121 GLY A C 1
ATOM 985 O O . GLY A 1 121 ? 3.620 7.230 -5.093 1.00 97.50 121 GLY A O 1
ATOM 986 N N . TYR A 1 122 ? 5.042 5.724 -5.996 1.00 98.38 122 TYR A N 1
ATOM 987 C CA . TYR A 1 122 ? 4.885 4.668 -5.015 1.00 98.38 122 TYR A CA 1
ATOM 988 C C . TYR A 1 122 ? 6.250 4.153 -4.583 1.00 98.38 122 TYR A C 1
ATOM 990 O O . TYR A 1 122 ? 7.122 3.992 -5.441 1.00 98.38 122 TYR A O 1
ATOM 998 N N . ASP A 1 123 ? 6.405 3.910 -3.289 1.00 98.25 123 ASP A N 1
ATOM 999 C CA . ASP A 1 123 ? 7.402 2.979 -2.771 1.00 98.25 123 ASP A CA 1
ATOM 1000 C C . ASP A 1 123 ? 6.766 1.587 -2.693 1.00 98.25 123 ASP A C 1
ATOM 1002 O O . ASP A 1 123 ? 5.579 1.476 -2.375 1.00 98.25 123 ASP A O 1
ATOM 1006 N N . VAL A 1 124 ? 7.485 0.544 -3.090 1.00 98.50 124 VAL A N 1
ATOM 1007 C CA . VAL A 1 124 ? 6.936 -0.806 -3.266 1.00 98.50 124 VAL A CA 1
ATOM 1008 C C . VAL A 1 124 ? 7.995 -1.831 -2.910 1.00 98.50 124 VAL A C 1
ATOM 1010 O O . VAL A 1 124 ? 9.016 -1.904 -3.586 1.00 98.50 124 VAL A O 1
ATOM 1013 N N . GLU A 1 125 ? 7.692 -2.676 -1.937 1.00 98.56 125 GLU A N 1
ATOM 1014 C CA . GLU A 1 125 ? 8.547 -3.787 -1.529 1.00 98.56 125 GLU A CA 1
ATOM 1015 C C . GLU A 1 125 ? 7.985 -5.091 -2.096 1.00 98.56 125 GLU A C 1
ATOM 1017 O O . GLU A 1 125 ? 6.768 -5.348 -2.081 1.00 98.56 125 GLU A O 1
ATOM 1022 N N . LEU A 1 126 ? 8.879 -5.912 -2.635 1.00 98.44 126 LEU A N 1
ATOM 1023 C CA . LEU A 1 126 ? 8.572 -7.243 -3.139 1.00 98.44 126 LEU A CA 1
ATOM 1024 C C . LEU A 1 126 ? 9.030 -8.316 -2.153 1.00 98.44 126 LEU A C 1
ATOM 1026 O O . LEU A 1 126 ? 9.943 -8.109 -1.370 1.00 98.44 126 LEU A O 1
ATOM 1030 N N . ASN A 1 127 ? 8.472 -9.516 -2.287 1.00 98.25 127 ASN A N 1
ATOM 1031 C CA . ASN A 1 127 ? 8.761 -10.708 -1.475 1.00 98.25 127 ASN A CA 1
ATOM 1032 C C . ASN A 1 127 ? 10.212 -11.246 -1.511 1.00 98.25 127 ASN A C 1
ATOM 1034 O O . ASN A 1 127 ? 10.471 -12.378 -1.103 1.00 98.25 127 ASN A O 1
ATOM 1038 N N . ASN A 1 128 ? 11.129 -10.514 -2.131 1.00 95.81 128 ASN A N 1
ATOM 1039 C CA . ASN A 1 128 ? 12.543 -10.841 -2.261 1.00 95.81 128 ASN A CA 1
ATOM 1040 C C . ASN A 1 128 ? 13.434 -9.649 -1.887 1.00 95.81 128 ASN A C 1
ATOM 1042 O O . ASN A 1 128 ? 14.523 -9.512 -2.452 1.00 95.81 128 ASN A O 1
ATOM 1046 N N . ASP A 1 129 ? 12.930 -8.787 -1.003 1.00 93.75 129 ASP A N 1
ATOM 1047 C CA . ASP A 1 129 ? 13.610 -7.619 -0.438 1.00 93.75 129 ASP A CA 1
ATOM 1048 C C . ASP A 1 129 ? 14.005 -6.566 -1.491 1.00 93.75 129 ASP A C 1
ATOM 1050 O O . ASP A 1 129 ? 14.934 -5.779 -1.305 1.00 93.75 129 ASP A O 1
ATOM 1054 N N . ILE A 1 130 ? 13.350 -6.575 -2.659 1.00 96.00 130 ILE A N 1
ATOM 1055 C CA . ILE A 1 130 ? 13.541 -5.534 -3.672 1.00 96.00 130 ILE A CA 1
ATOM 1056 C C . ILE A 1 130 ? 12.568 -4.393 -3.396 1.00 96.00 130 ILE A C 1
ATOM 1058 O O . ILE A 1 130 ? 11.364 -4.547 -3.614 1.00 96.00 130 ILE A O 1
ATOM 1062 N N . ASP A 1 131 ? 13.129 -3.231 -3.071 1.00 97.19 131 ASP A N 1
ATOM 1063 C CA . ASP A 1 131 ? 12.409 -1.963 -2.976 1.00 97.19 131 ASP A CA 1
ATOM 1064 C C . ASP A 1 131 ? 12.405 -1.211 -4.307 1.00 97.19 131 ASP A C 1
ATOM 1066 O O . ASP A 1 131 ? 13.432 -1.052 -4.980 1.00 97.19 131 ASP A O 1
ATOM 1070 N N . LEU A 1 132 ? 11.238 -0.715 -4.706 1.00 97.62 132 LEU A N 1
ATOM 1071 C CA . LEU A 1 132 ? 11.008 -0.040 -5.975 1.00 97.62 132 LEU A CA 1
ATOM 1072 C C . LEU A 1 132 ? 10.325 1.305 -5.774 1.00 97.62 132 LEU A C 1
ATOM 1074 O O . LEU A 1 132 ? 9.195 1.395 -5.309 1.00 97.62 132 LEU A O 1
ATOM 1078 N N . LYS A 1 133 ? 10.934 2.349 -6.336 1.00 97.94 133 LYS A N 1
ATOM 1079 C CA . LYS A 1 133 ? 10.279 3.645 -6.526 1.00 97.94 133 LYS A CA 1
ATOM 1080 C C . LYS A 1 133 ? 9.671 3.727 -7.911 1.00 97.94 133 LYS A C 1
ATOM 1082 O O . LYS A 1 133 ? 10.398 3.918 -8.886 1.00 97.94 133 LYS A O 1
ATOM 1087 N N . ILE A 1 134 ? 8.349 3.610 -8.001 1.00 97.81 134 ILE A N 1
ATOM 1088 C CA . ILE A 1 134 ? 7.580 3.608 -9.255 1.00 97.81 134 ILE A CA 1
ATOM 1089 C C . ILE A 1 134 ? 6.867 4.952 -9.420 1.00 97.81 134 ILE A C 1
ATOM 1091 O O . ILE A 1 134 ? 6.154 5.385 -8.525 1.00 97.81 134 ILE A O 1
ATOM 1095 N N . SER A 1 135 ? 7.018 5.634 -10.560 1.00 97.25 135 SER A N 1
ATOM 1096 C CA . SER A 1 135 ? 6.303 6.893 -10.832 1.00 97.25 135 SER A CA 1
ATOM 1097 C C . SER A 1 135 ? 4.783 6.701 -10.928 1.00 97.25 135 SER A C 1
ATOM 1099 O O . SER A 1 135 ? 4.305 5.624 -11.269 1.00 97.25 135 SER A O 1
ATOM 1101 N N . HIS A 1 136 ? 3.998 7.768 -10.712 1.00 96.00 136 HIS A N 1
ATOM 1102 C CA . HIS A 1 136 ? 2.521 7.722 -10.812 1.00 96.00 136 HIS A CA 1
ATOM 1103 C C . HIS A 1 136 ? 1.989 7.183 -12.151 1.00 96.00 136 HIS A C 1
ATOM 1105 O O . HIS A 1 136 ? 0.885 6.652 -12.201 1.00 96.00 136 HIS A O 1
ATOM 1111 N N . ASP A 1 137 ? 2.753 7.328 -13.237 1.00 93.88 137 ASP A N 1
ATOM 1112 C CA . ASP A 1 137 ? 2.412 6.812 -14.568 1.00 93.88 137 ASP A CA 1
ATOM 1113 C C . ASP A 1 137 ? 3.021 5.431 -14.878 1.00 93.88 137 ASP A C 1
ATOM 1115 O O . ASP A 1 137 ? 2.828 4.916 -15.978 1.00 93.88 137 ASP A O 1
ATOM 1119 N N . GLY A 1 138 ? 3.786 4.852 -13.948 1.00 90.56 138 GLY A N 1
ATOM 1120 C CA . GLY A 1 138 ? 4.442 3.547 -14.074 1.00 90.56 138 GLY A CA 1
ATOM 1121 C C . GLY A 1 138 ? 5.606 3.490 -15.063 1.00 90.56 138 GLY A C 1
ATOM 1122 O O . GLY A 1 138 ? 6.223 2.436 -15.212 1.00 90.56 138 GLY A O 1
ATOM 1123 N N . LYS A 1 139 ? 5.920 4.598 -15.751 1.00 88.31 139 LYS A N 1
ATOM 1124 C CA . LYS A 1 139 ? 6.921 4.630 -16.832 1.00 88.31 139 LYS A CA 1
ATOM 1125 C C . LYS A 1 139 ? 8.355 4.624 -16.330 1.00 88.31 139 LYS A C 1
ATOM 1127 O O . LYS A 1 139 ? 9.264 4.311 -17.095 1.00 88.31 139 LYS A O 1
ATOM 1132 N N . LYS A 1 140 ? 8.575 5.040 -15.085 1.00 90.38 140 LYS A N 1
ATOM 1133 C CA . LYS A 1 140 ? 9.891 5.065 -14.457 1.00 90.38 140 LYS A CA 1
ATOM 1134 C C . LYS A 1 140 ? 9.828 4.243 -13.186 1.00 90.38 140 LYS A C 1
ATOM 1136 O O . LYS A 1 140 ? 8.979 4.500 -12.337 1.00 90.38 140 LYS A O 1
ATOM 1141 N N . SER A 1 141 ? 10.762 3.315 -13.052 1.00 93.50 141 SER A N 1
ATOM 1142 C CA . SER A 1 141 ? 11.061 2.661 -11.790 1.00 93.50 141 SER A CA 1
ATOM 1143 C C . SER A 1 141 ? 12.550 2.745 -11.495 1.00 93.50 141 SER A C 1
ATOM 1145 O O . SER A 1 141 ? 13.382 2.885 -12.399 1.00 93.50 141 SER A O 1
ATOM 1147 N N . LYS A 1 142 ? 12.884 2.714 -10.211 1.00 95.12 142 LYS A N 1
ATOM 1148 C CA . LYS A 1 142 ? 14.254 2.619 -9.724 1.00 95.12 142 LYS A CA 1
ATOM 1149 C C . LYS A 1 142 ? 14.253 1.663 -8.539 1.00 95.12 142 LYS A C 1
ATOM 1151 O O . LYS A 1 142 ? 13.389 1.797 -7.682 1.00 95.12 142 LYS A O 1
ATOM 1156 N 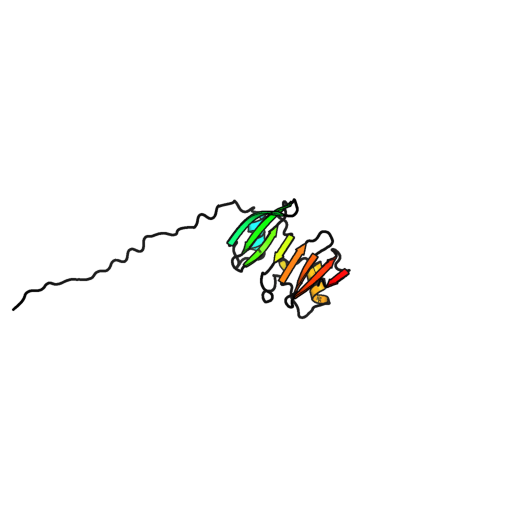N . ILE A 1 143 ? 15.232 0.766 -8.491 1.00 94.12 143 ILE A N 1
ATOM 1157 C CA . ILE A 1 143 ? 15.521 0.005 -7.275 1.00 94.12 143 ILE A CA 1
ATOM 1158 C C . ILE A 1 143 ? 16.066 0.982 -6.229 1.00 94.12 143 ILE A C 1
ATOM 1160 O O . ILE A 1 143 ? 17.036 1.704 -6.513 1.00 94.12 143 ILE A O 1
ATOM 1164 N N . ASP A 1 144 ? 15.426 1.038 -5.068 1.00 82.69 144 ASP A N 1
ATOM 1165 C CA . ASP A 1 144 ? 15.985 1.699 -3.894 1.00 82.69 144 ASP A CA 1
ATOM 1166 C C . ASP A 1 144 ? 16.865 0.698 -3.135 1.00 82.69 144 ASP A C 1
ATOM 1168 O O . ASP A 1 144 ? 16.612 -0.501 -3.155 1.00 82.69 144 ASP A O 1
ATOM 1172 N N . ARG A 1 145 ? 18.003 1.167 -2.627 1.00 68.00 145 ARG A N 1
ATOM 1173 C CA . ARG A 1 145 ? 19.013 0.359 -1.932 1.00 68.00 145 ARG A CA 1
ATOM 1174 C C . ARG A 1 145 ? 19.326 1.001 -0.599 1.00 68.00 145 ARG A C 1
ATOM 1176 O O . ARG A 1 145 ? 19.306 2.256 -0.585 1.00 68.00 145 ARG A O 1
#

Secondary structure (DSSP, 8-state):
------------------------------HHHHHHHHHH-TTS-EEEEEEEEETTE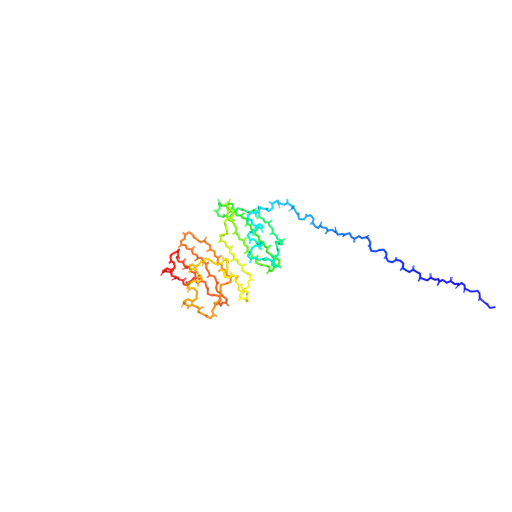EEEEEEETTS-EEEEETTS-EEEEE-S-TT-PPPGGGS-HHHHHHHHHH-TT--EEEEEEETTEEEEEETTS-EEEEETTSS-EEEE-